Protein AF-A0A9E5BHY2-F1 (afdb_monomer_lite)

pLDDT: mean 77.42, std 22.03, range [30.56, 96.19]

Radius of gyration: 25.07 Å; chains: 1; bounding box: 53×43×64 Å

Structure (mmCIF, N/CA/C/O backbone):
data_AF-A0A9E5BHY2-F1
#
_entry.id   AF-A0A9E5BHY2-F1
#
loop_
_atom_site.group_PDB
_atom_site.id
_atom_site.type_symbol
_atom_site.label_atom_id
_atom_site.label_alt_id
_atom_site.label_comp_id
_atom_site.label_asym_id
_atom_site.label_entity_id
_atom_site.label_seq_id
_atom_site.pdbx_PDB_ins_code
_atom_site.Cartn_x
_atom_site.Cartn_y
_atom_site.Cartn_z
_atom_site.occupancy
_atom_site.B_iso_or_equiv
_atom_site.auth_seq_id
_atom_site.auth_comp_id
_atom_site.auth_asym_id
_atom_site.auth_atom_id
_atom_site.pdbx_PDB_model_num
ATOM 1 N N . MET A 1 1 ? -14.371 21.793 -14.190 1.00 43.41 1 MET A N 1
ATOM 2 C CA . MET A 1 1 ? -15.476 21.788 -13.202 1.00 43.41 1 MET A CA 1
ATOM 3 C C . MET A 1 1 ? -15.211 20.558 -12.349 1.00 43.41 1 MET A C 1
ATOM 5 O O . MET A 1 1 ? -15.677 19.486 -12.686 1.00 43.41 1 MET A O 1
ATOM 9 N N . ASP A 1 2 ? -14.352 20.669 -11.331 1.00 54.88 2 ASP A N 1
ATOM 10 C CA . ASP A 1 2 ? -13.730 19.491 -10.690 1.00 54.88 2 ASP A CA 1
ATOM 11 C C . ASP A 1 2 ? -13.594 19.682 -9.175 1.00 54.88 2 ASP A C 1
ATOM 13 O O . ASP A 1 2 ? -12.519 19.502 -8.609 1.00 54.88 2 ASP A O 1
ATOM 17 N N . LYS A 1 3 ? -14.664 20.122 -8.500 1.00 54.53 3 LYS A N 1
ATOM 18 C CA . LYS A 1 3 ? -14.617 20.371 -7.049 1.00 54.53 3 LYS A CA 1
ATOM 19 C C . LYS A 1 3 ? -15.221 19.278 -6.167 1.00 54.53 3 LYS A C 1
ATOM 21 O O . LYS A 1 3 ? -14.956 19.299 -4.974 1.00 54.53 3 LYS A O 1
ATOM 26 N N . ASP A 1 4 ? -15.904 18.270 -6.718 1.00 56.66 4 ASP A N 1
ATOM 27 C CA . ASP A 1 4 ? -16.783 17.427 -5.888 1.00 56.66 4 ASP A CA 1
ATOM 28 C C . ASP A 1 4 ? -16.689 15.907 -6.115 1.00 56.66 4 ASP A C 1
ATOM 30 O O . ASP A 1 4 ? -17.586 15.174 -5.717 1.00 56.66 4 ASP A O 1
ATOM 34 N N . LYS A 1 5 ? -15.577 15.365 -6.639 1.00 57.47 5 LYS A N 1
ATOM 35 C CA . LYS A 1 5 ? -15.369 13.892 -6.662 1.00 57.47 5 LYS A CA 1
ATOM 36 C C . LYS A 1 5 ? -15.195 13.261 -5.264 1.00 57.47 5 LYS A C 1
ATOM 38 O O . LYS A 1 5 ? -14.965 12.064 -5.155 1.00 57.47 5 LYS A O 1
ATOM 43 N N . ASN A 1 6 ? -15.285 14.058 -4.196 1.00 55.06 6 ASN A N 1
ATOM 44 C CA . ASN A 1 6 ? -14.973 13.654 -2.825 1.00 55.06 6 ASN A CA 1
ATOM 45 C C . ASN A 1 6 ? -16.143 13.841 -1.834 1.00 55.06 6 ASN A C 1
ATOM 47 O O . ASN A 1 6 ? -15.963 13.612 -0.640 1.00 55.06 6 ASN A O 1
ATOM 51 N N . GLN A 1 7 ? -17.328 14.257 -2.298 1.00 57.56 7 GLN A N 1
ATOM 52 C CA . GLN A 1 7 ? -18.507 14.510 -1.445 1.00 57.56 7 GLN A CA 1
ATOM 53 C C . GLN A 1 7 ? -19.189 13.221 -0.936 1.00 57.56 7 GLN A C 1
ATOM 55 O O . GLN A 1 7 ? -20.018 13.283 -0.035 1.00 57.56 7 GLN A O 1
ATOM 60 N N . ASN A 1 8 ? -18.840 12.044 -1.473 1.00 76.50 8 ASN A N 1
ATOM 61 C CA . ASN A 1 8 ? -19.541 10.782 -1.190 1.00 76.50 8 ASN A CA 1
ATOM 62 C C . ASN A 1 8 ? -18.887 9.886 -0.124 1.00 76.50 8 ASN A C 1
ATOM 64 O O . ASN A 1 8 ? -19.438 8.834 0.193 1.00 76.50 8 ASN A O 1
ATOM 68 N N . PHE A 1 9 ? -17.743 10.273 0.444 1.00 86.50 9 PHE A N 1
ATOM 69 C CA . PHE A 1 9 ? -17.091 9.510 1.511 1.00 86.50 9 PHE A CA 1
ATOM 70 C C . PHE A 1 9 ? -17.173 10.239 2.842 1.00 86.50 9 PHE A C 1
ATOM 72 O O . PHE A 1 9 ? -17.012 11.459 2.915 1.00 86.50 9 PHE A O 1
ATOM 79 N N . THR A 1 10 ? -17.332 9.472 3.920 1.00 90.38 10 THR A N 1
ATOM 80 C CA . THR A 1 10 ? -17.055 10.002 5.255 1.00 90.38 10 THR A CA 1
ATOM 81 C C . THR A 1 10 ? -15.588 10.461 5.313 1.00 90.38 10 THR A C 1
ATOM 83 O O . THR A 1 10 ? -14.738 9.881 4.625 1.00 90.38 10 THR A O 1
ATOM 86 N N . PRO A 1 11 ? -15.239 11.465 6.143 1.00 89.44 11 PRO A N 1
ATOM 87 C CA . PRO A 1 11 ? -13.845 11.902 6.305 1.00 89.44 11 PRO A CA 1
ATOM 88 C C . PRO A 1 11 ? -12.899 10.738 6.626 1.00 89.44 11 PRO A C 1
ATOM 90 O O . PRO A 1 11 ? -11.748 10.703 6.200 1.00 89.44 11 PRO A O 1
ATOM 93 N N . ARG A 1 12 ? -13.445 9.752 7.337 1.00 89.50 12 ARG A N 1
ATOM 94 C CA . ARG A 1 12 ? -12.794 8.517 7.733 1.00 89.50 12 ARG A CA 1
ATOM 95 C C . ARG A 1 12 ? -12.497 7.593 6.550 1.00 89.50 12 ARG A C 1
ATOM 97 O O . ARG A 1 12 ? -11.346 7.254 6.302 1.00 89.50 12 ARG A O 1
ATOM 104 N N . ALA A 1 13 ? -13.512 7.289 5.742 1.00 91.69 13 ALA A N 1
ATOM 105 C CA . ALA A 1 13 ? -13.346 6.480 4.535 1.00 91.69 13 ALA A CA 1
ATOM 106 C C . ALA A 1 13 ? -12.380 7.128 3.529 1.00 91.69 13 ALA A C 1
ATOM 108 O O . ALA A 1 13 ? -11.568 6.440 2.917 1.00 91.69 13 ALA A O 1
ATOM 109 N N . ARG A 1 14 ? -12.397 8.461 3.406 1.00 92.06 14 ARG A N 1
ATOM 110 C CA . ARG A 1 14 ? -11.430 9.196 2.578 1.00 92.06 14 ARG A CA 1
ATOM 111 C C . ARG A 1 14 ? -9.990 8.962 3.039 1.00 92.06 14 ARG A C 1
ATOM 113 O O . ARG A 1 14 ? -9.133 8.650 2.216 1.00 92.06 14 ARG A O 1
ATOM 120 N N . LYS A 1 15 ? -9.742 9.055 4.348 1.00 92.62 15 LYS A N 1
ATOM 121 C CA . LYS A 1 15 ? -8.427 8.784 4.941 1.00 92.62 15 LYS A CA 1
ATOM 122 C C . LYS A 1 15 ? -7.959 7.358 4.639 1.00 92.62 15 LYS A C 1
ATOM 124 O O . LYS A 1 15 ? -6.807 7.173 4.269 1.00 92.62 15 LYS A O 1
ATOM 129 N N . VAL A 1 16 ? -8.840 6.362 4.733 1.00 95.06 16 VAL A N 1
ATOM 130 C CA . VAL A 1 16 ? -8.514 4.964 4.391 1.00 95.06 16 VAL A CA 1
ATOM 131 C C . VAL A 1 16 ? -8.070 4.827 2.936 1.00 95.06 16 VAL A C 1
ATOM 133 O O . VAL A 1 16 ? -7.062 4.180 2.670 1.00 95.06 16 VAL A O 1
ATOM 136 N N . VAL A 1 17 ? -8.771 5.463 1.994 1.00 94.38 17 VAL A N 1
ATOM 137 C CA . VAL A 1 17 ? -8.402 5.428 0.567 1.00 94.38 17 VAL A CA 1
ATOM 138 C C . VAL A 1 17 ? -7.042 6.096 0.324 1.00 94.38 17 VAL A C 1
ATOM 140 O O . VAL A 1 17 ? -6.229 5.593 -0.453 1.00 94.38 17 VAL A O 1
ATOM 143 N N . GLU A 1 18 ? -6.754 7.203 1.010 1.00 94.62 18 GLU A N 1
ATOM 144 C CA . GLU A 1 18 ? -5.441 7.858 0.956 1.00 94.62 18 GLU A CA 1
ATOM 145 C C . GLU A 1 18 ? -4.331 6.961 1.525 1.00 94.62 18 GLU A C 1
ATOM 147 O O . GLU A 1 18 ? -3.263 6.834 0.918 1.00 94.62 18 GLU A O 1
ATOM 152 N N . LEU A 1 19 ? -4.594 6.292 2.653 1.00 95.81 19 LEU A N 1
ATOM 153 C CA . LEU A 1 19 ? -3.676 5.326 3.254 1.00 95.81 19 LEU A CA 1
ATOM 154 C C . LEU A 1 19 ? -3.427 4.144 2.312 1.00 95.81 19 LEU A C 1
ATOM 156 O O . LEU A 1 19 ? -2.268 3.817 2.072 1.00 95.81 19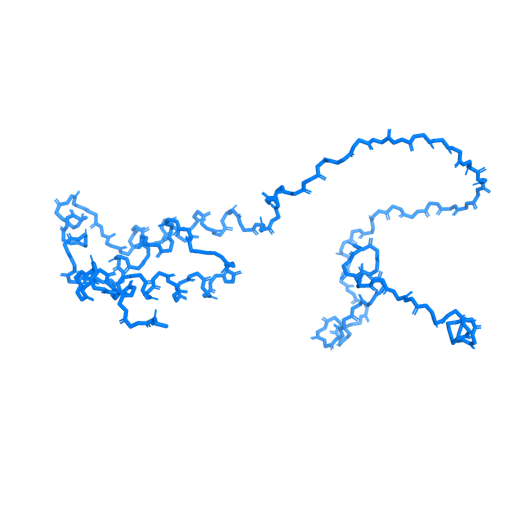 LEU A O 1
ATOM 160 N N . ALA A 1 20 ? -4.470 3.580 1.706 1.00 95.81 20 ALA A N 1
ATOM 161 C CA . ALA A 1 20 ? -4.363 2.495 0.734 1.00 95.81 20 ALA A CA 1
ATOM 162 C C . ALA A 1 20 ? -3.494 2.886 -0.467 1.00 95.81 20 ALA A C 1
ATOM 164 O O . ALA A 1 20 ? -2.579 2.162 -0.853 1.00 95.81 20 ALA A O 1
ATOM 165 N N . ARG A 1 21 ? -3.694 4.092 -1.009 1.00 95.88 21 ARG A N 1
ATOM 166 C CA . ARG A 1 21 ? -2.845 4.616 -2.085 1.00 95.88 21 ARG A CA 1
ATOM 167 C C . ARG A 1 21 ? -1.388 4.783 -1.650 1.00 95.88 21 ARG A C 1
ATOM 169 O O . ARG A 1 21 ? -0.483 4.598 -2.462 1.00 95.88 21 ARG A O 1
ATOM 176 N N . SER A 1 22 ? -1.154 5.153 -0.390 1.00 95.75 22 SER A N 1
ATOM 177 C CA . SER A 1 22 ? 0.199 5.233 0.164 1.00 95.75 22 SER A CA 1
ATOM 178 C C . SER A 1 22 ? 0.854 3.854 0.293 1.00 95.75 22 SER A C 1
ATOM 180 O O . SER A 1 22 ? 2.041 3.745 0.006 1.00 95.75 22 SER A O 1
ATOM 182 N N . GLU A 1 23 ? 0.094 2.812 0.652 1.00 93.94 23 GLU A N 1
ATOM 183 C CA . GLU A 1 23 ? 0.599 1.435 0.719 1.00 93.94 23 GLU A CA 1
ATOM 184 C C . GLU A 1 23 ? 0.920 0.895 -0.680 1.00 93.94 23 GLU A C 1
ATOM 186 O O . GLU A 1 23 ? 2.030 0.423 -0.888 1.00 93.94 23 GLU A O 1
ATOM 191 N N . ALA A 1 24 ? 0.047 1.085 -1.677 1.00 94.19 24 ALA A N 1
ATOM 192 C CA . ALA A 1 24 ? 0.331 0.671 -3.060 1.00 94.19 24 ALA A CA 1
ATOM 193 C C . ALA A 1 24 ? 1.649 1.251 -3.596 1.00 94.19 24 ALA A C 1
ATOM 195 O O . ALA A 1 24 ? 2.474 0.545 -4.168 1.00 94.19 24 ALA A O 1
ATOM 196 N N . ARG A 1 25 ? 1.907 2.535 -3.317 1.00 92.94 25 ARG A N 1
ATOM 197 C CA . ARG A 1 25 ? 3.172 3.188 -3.685 1.00 92.94 25 ARG A CA 1
ATOM 198 C C . ARG A 1 25 ? 4.385 2.621 -2.951 1.00 92.94 25 ARG A C 1
ATOM 200 O O . ARG A 1 25 ? 5.465 2.611 -3.528 1.00 92.94 25 ARG A O 1
ATOM 207 N N . ARG A 1 26 ? 4.229 2.190 -1.696 1.00 90.94 26 ARG A N 1
ATOM 208 C CA . ARG A 1 26 ? 5.310 1.574 -0.906 1.00 90.94 26 ARG A CA 1
ATOM 209 C C . ARG A 1 26 ? 5.695 0.195 -1.430 1.00 90.94 26 ARG A C 1
ATOM 211 O O . ARG A 1 26 ? 6.860 -0.159 -1.321 1.00 90.94 26 ARG A O 1
ATOM 218 N N . PHE A 1 27 ? 4.739 -0.532 -2.005 1.00 88.81 27 PHE A N 1
ATOM 219 C CA . PHE A 1 27 ? 4.965 -1.823 -2.662 1.00 88.81 27 PHE A CA 1
ATOM 220 C C . PHE A 1 27 ? 5.281 -1.698 -4.156 1.00 88.81 27 PHE A C 1
ATOM 222 O O . PHE A 1 27 ? 5.334 -2.703 -4.850 1.00 88.81 27 PHE A O 1
ATOM 229 N N . ASN A 1 28 ? 5.497 -0.479 -4.670 1.00 89.44 28 ASN A N 1
ATOM 230 C CA . ASN A 1 28 ? 5.738 -0.232 -6.095 1.00 89.44 28 ASN A CA 1
ATOM 231 C C . ASN A 1 28 ? 4.635 -0.793 -7.019 1.00 89.44 28 ASN A C 1
ATOM 233 O O . ASN A 1 28 ? 4.871 -1.044 -8.198 1.00 89.44 28 ASN A O 1
ATOM 237 N N . HIS A 1 29 ? 3.411 -0.928 -6.507 1.00 90.94 29 HIS A N 1
ATOM 238 C CA . HIS A 1 29 ? 2.256 -1.337 -7.292 1.00 90.94 29 HIS A CA 1
ATOM 239 C C . HIS A 1 29 ? 1.657 -0.129 -8.024 1.00 90.94 29 HIS A C 1
ATOM 241 O O 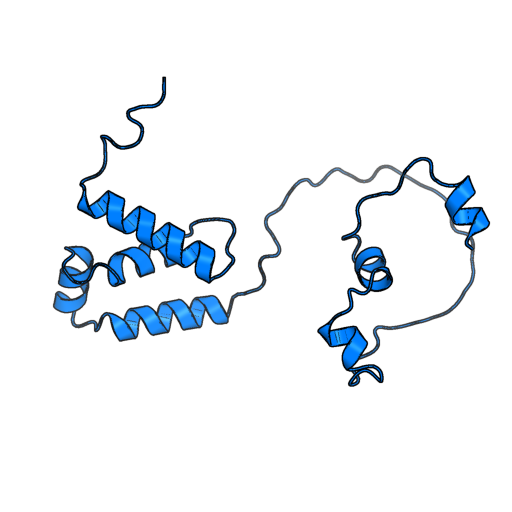. HIS A 1 29 ? 1.412 0.935 -7.442 1.00 90.94 29 HIS A O 1
ATOM 247 N N . ASN A 1 30 ? 1.409 -0.294 -9.325 1.00 88.69 30 ASN A N 1
ATOM 248 C CA . ASN A 1 30 ? 0.894 0.769 -10.196 1.00 88.69 30 ASN A CA 1
ATOM 249 C C . ASN A 1 30 ? -0.607 1.044 -9.996 1.00 88.69 30 ASN A C 1
ATOM 251 O O . ASN A 1 30 ? -1.111 2.087 -10.419 1.00 88.69 30 ASN A O 1
ATOM 255 N N . TYR A 1 31 ? -1.315 0.137 -9.321 1.00 92.75 31 TYR A N 1
ATOM 256 C CA . TYR A 1 31 ? -2.740 0.227 -9.024 1.00 92.75 31 TYR A CA 1
ATOM 257 C C . TYR A 1 31 ? -3.021 -0.041 -7.539 1.00 92.75 31 TYR A C 1
ATOM 259 O O . TYR A 1 31 ? -2.193 -0.576 -6.805 1.00 92.75 31 TYR A O 1
ATOM 267 N N . VAL A 1 32 ? -4.211 0.357 -7.084 1.00 94.50 32 VAL A N 1
ATOM 268 C CA . VAL A 1 32 ? -4.674 0.105 -5.713 1.00 94.50 32 VAL A CA 1
ATOM 269 C C . VAL A 1 32 ? -5.565 -1.135 -5.714 1.00 94.50 32 VAL A C 1
ATOM 271 O O . VAL A 1 32 ? -6.746 -1.041 -6.038 1.00 94.50 32 VAL A O 1
ATOM 274 N N . GLY A 1 33 ? -4.995 -2.288 -5.365 1.00 93.12 33 GLY A N 1
ATOM 275 C CA . GLY A 1 33 ? -5.737 -3.526 -5.102 1.00 93.12 33 GLY A CA 1
ATOM 276 C C . GLY A 1 33 ? -6.422 -3.589 -3.726 1.00 93.12 33 GLY A C 1
ATOM 277 O O . GLY A 1 33 ? -6.315 -2.678 -2.895 1.00 93.12 33 GLY A O 1
ATOM 278 N N . THR A 1 34 ? -7.138 -4.687 -3.481 1.00 95.06 34 THR A N 1
ATOM 279 C CA . THR A 1 34 ? -7.910 -4.941 -2.248 1.00 95.06 34 THR A CA 1
ATOM 280 C C . THR A 1 34 ? -7.040 -5.062 -0.999 1.00 95.06 34 THR A C 1
ATOM 282 O O . THR A 1 34 ? -7.426 -4.615 0.079 1.00 95.06 34 THR A O 1
ATOM 285 N N . GLU A 1 35 ? -5.841 -5.605 -1.154 1.00 94.56 35 GLU A N 1
ATOM 286 C CA . GLU A 1 35 ? -4.800 -5.734 -0.145 1.00 94.56 35 GLU A CA 1
ATOM 287 C C . GLU A 1 35 ? -4.390 -4.369 0.411 1.00 94.56 35 GLU A C 1
ATOM 289 O O . GLU A 1 35 ? -4.309 -4.183 1.621 1.00 94.56 35 GLU A O 1
ATOM 294 N N . HIS A 1 36 ? -4.234 -3.365 -0.452 1.00 96.00 36 HIS A N 1
ATOM 295 C CA . HIS A 1 36 ? -3.861 -2.021 -0.037 1.00 96.00 36 HIS A CA 1
ATOM 296 C C . HIS A 1 36 ? -5.004 -1.352 0.713 1.00 96.00 36 HIS A C 1
ATOM 298 O O . HIS A 1 36 ? -4.772 -0.619 1.673 1.00 96.00 36 HIS A O 1
ATOM 304 N N . LEU A 1 37 ? -6.245 -1.617 0.292 1.00 95.50 37 LEU A N 1
ATOM 305 C CA . LEU A 1 37 ? -7.427 -1.128 0.987 1.00 95.50 37 LEU A CA 1
ATOM 306 C C . LEU A 1 37 ? -7.527 -1.734 2.390 1.00 95.50 37 LEU A C 1
ATOM 308 O O . LEU A 1 37 ? -7.753 -1.001 3.353 1.00 95.50 37 LEU A O 1
ATOM 312 N N . LEU A 1 38 ? -7.288 -3.041 2.516 1.00 95.25 38 LEU A N 1
ATOM 313 C CA . LEU A 1 38 ? -7.246 -3.733 3.801 1.00 95.25 38 LEU A CA 1
ATOM 314 C C . LEU A 1 38 ? -6.117 -3.196 4.691 1.00 95.25 38 LEU A C 1
ATOM 316 O O . LEU A 1 38 ? -6.369 -2.850 5.842 1.00 95.25 38 LEU A O 1
ATOM 320 N N . LEU A 1 39 ? -4.904 -3.025 4.162 1.00 94.56 39 LEU A N 1
ATOM 321 C CA . LEU A 1 39 ? -3.791 -2.408 4.893 1.00 94.56 39 LEU A CA 1
ATOM 322 C C . LEU A 1 39 ? -4.118 -0.969 5.327 1.00 94.56 39 LEU A C 1
ATOM 324 O O . LEU A 1 39 ? -3.789 -0.567 6.444 1.00 94.56 39 LEU A O 1
ATOM 328 N N . GLY A 1 40 ? -4.816 -0.203 4.484 1.00 94.94 40 GLY A N 1
ATOM 329 C CA . GLY A 1 40 ? -5.319 1.130 4.814 1.00 94.94 40 GLY A CA 1
ATOM 330 C C . GLY A 1 40 ? -6.327 1.120 5.968 1.00 94.94 40 GLY A C 1
ATOM 331 O O . GLY A 1 40 ? -6.251 1.981 6.844 1.00 94.94 40 GLY A O 1
ATOM 332 N N . LEU A 1 41 ? -7.228 0.131 6.003 1.00 94.94 41 LEU A N 1
ATOM 333 C CA . LEU A 1 41 ? -8.194 -0.071 7.089 1.00 94.94 41 LEU A CA 1
ATOM 334 C C . LEU A 1 41 ? -7.509 -0.479 8.399 1.00 94.94 41 LEU A C 1
ATOM 336 O O . LEU A 1 41 ? -7.829 0.081 9.443 1.00 94.94 41 LEU A O 1
ATOM 340 N N . LEU A 1 42 ? -6.549 -1.408 8.353 1.00 94.00 42 LEU A N 1
ATOM 341 C CA . LEU A 1 42 ? -5.786 -1.851 9.530 1.00 94.00 42 LEU A CA 1
ATOM 342 C C . LEU A 1 42 ? -4.947 -0.716 10.130 1.00 94.00 42 LEU A C 1
ATOM 344 O O . LEU A 1 42 ? -4.795 -0.612 11.347 1.00 94.00 42 LEU A O 1
ATOM 348 N N . ARG A 1 43 ? -4.419 0.166 9.274 1.00 91.94 43 ARG A N 1
ATOM 349 C CA . ARG A 1 43 ? -3.654 1.345 9.692 1.00 91.94 43 ARG A CA 1
ATOM 350 C C . ARG A 1 43 ? -4.530 2.407 10.358 1.00 91.94 43 ARG A C 1
ATOM 352 O O . ARG A 1 43 ? -4.022 3.216 11.136 1.00 91.94 43 ARG A O 1
ATOM 359 N N . GLU A 1 44 ? -5.834 2.402 10.098 1.00 92.25 44 GLU A N 1
ATOM 360 C CA . GLU A 1 44 ? -6.804 3.194 10.844 1.00 92.25 44 GLU A CA 1
ATOM 361 C C . GLU A 1 44 ? -7.329 2.431 12.076 1.00 92.25 44 GLU A C 1
ATOM 363 O O . GLU A 1 44 ? -8.474 1.984 12.120 1.00 92.25 44 GLU A O 1
ATOM 368 N N . GLN A 1 45 ? -6.486 2.322 13.108 1.00 84.81 45 GLN A N 1
ATOM 369 C CA . GLN A 1 45 ? -6.737 1.502 14.308 1.00 84.81 45 GLN A CA 1
ATOM 370 C C . GLN A 1 45 ? -8.029 1.851 15.064 1.00 84.81 45 GLN A C 1
ATOM 372 O O . GLN A 1 45 ? -8.675 0.972 15.622 1.00 84.81 45 GLN A O 1
ATOM 377 N N . ASP A 1 46 ? -8.448 3.117 15.042 1.00 86.56 46 ASP A N 1
ATOM 378 C CA . ASP A 1 46 ? -9.670 3.566 15.722 1.00 86.56 46 ASP A CA 1
ATOM 379 C C . ASP A 1 46 ? -10.952 3.320 14.889 1.00 86.56 46 ASP A C 1
ATOM 381 O O . ASP A 1 46 ? -12.048 3.755 15.267 1.00 86.56 46 ASP A O 1
ATOM 385 N N . GLY A 1 47 ? -10.817 2.761 13.681 1.00 88.56 47 GLY A N 1
ATOM 386 C CA . GLY A 1 47 ? -11.891 2.572 12.709 1.00 88.56 47 GLY A CA 1
ATOM 387 C C . GLY A 1 47 ? -12.862 1.446 13.075 1.00 88.56 47 GLY A C 1
ATOM 388 O O . GLY A 1 47 ? -12.535 0.518 13.809 1.00 88.56 47 GLY A O 1
ATOM 389 N N . VAL A 1 48 ? -14.068 1.484 12.494 1.00 92.62 48 VAL A N 1
ATOM 390 C CA . VAL A 1 48 ? -15.079 0.424 12.694 1.00 92.62 48 VAL A CA 1
ATOM 391 C C . VAL A 1 48 ? -14.546 -0.937 12.238 1.00 92.62 48 VAL A C 1
ATOM 393 O O . VAL A 1 48 ? -14.762 -1.931 12.918 1.00 92.62 48 VAL A O 1
ATOM 396 N N . ALA A 1 49 ? -13.809 -0.984 11.124 1.00 91.56 49 ALA A N 1
ATOM 397 C CA . ALA A 1 49 ? -13.209 -2.218 10.620 1.00 91.56 49 ALA A CA 1
ATOM 398 C C . ALA A 1 49 ? -12.210 -2.830 11.617 1.00 91.56 49 ALA A C 1
ATOM 400 O O . ALA A 1 49 ? -12.289 -4.021 11.905 1.00 91.56 49 ALA A O 1
ATOM 401 N N . ALA A 1 50 ? -11.325 -2.010 12.192 1.00 91.75 50 ALA A N 1
ATOM 402 C CA . ALA A 1 50 ? -10.377 -2.444 13.212 1.00 91.75 50 ALA A CA 1
ATOM 403 C C . ALA A 1 50 ? -11.099 -2.990 14.455 1.00 91.75 50 ALA A C 1
ATOM 405 O O . ALA A 1 50 ? -10.780 -4.081 14.924 1.00 91.75 50 ALA A O 1
ATOM 406 N N . GLN A 1 51 ? -12.143 -2.297 14.924 1.00 92.69 51 GLN A N 1
ATOM 407 C CA . GLN A 1 51 ? -12.952 -2.759 16.053 1.00 92.69 51 GLN A CA 1
ATOM 408 C C . GLN A 1 51 ? -13.656 -4.093 15.765 1.00 92.69 51 GLN A C 1
ATOM 410 O O . GLN A 1 51 ? -13.701 -4.962 16.632 1.00 92.69 51 GLN A O 1
ATOM 415 N N . VAL A 1 52 ? -14.200 -4.273 14.558 1.00 95.81 52 VAL A N 1
ATOM 416 C CA . VAL A 1 52 ? -14.848 -5.529 14.149 1.00 95.81 52 VAL A CA 1
ATOM 417 C C . VAL A 1 52 ? -13.846 -6.683 14.161 1.00 95.81 52 VAL A C 1
ATOM 419 O O . VAL A 1 52 ? -14.156 -7.730 14.720 1.00 95.81 52 VAL A O 1
ATOM 422 N N . LEU A 1 53 ? -12.642 -6.495 13.614 1.00 93.62 53 LEU A N 1
ATOM 423 C CA . LEU A 1 53 ? -11.601 -7.529 13.611 1.00 93.62 53 LEU A CA 1
ATOM 424 C C . LEU A 1 53 ? -11.166 -7.909 15.032 1.00 93.62 53 LEU A C 1
ATOM 426 O O . LEU A 1 53 ? -11.082 -9.094 15.351 1.00 93.62 53 LEU A O 1
ATOM 430 N N . VAL A 1 54 ? -10.977 -6.920 15.908 1.00 94.12 54 VAL A N 1
ATOM 431 C CA . VAL A 1 54 ? -10.653 -7.158 17.323 1.00 94.12 54 VAL A CA 1
ATOM 432 C C . VAL A 1 54 ? -11.786 -7.902 18.035 1.00 94.12 54 VAL A C 1
ATOM 434 O O . VAL A 1 54 ? -11.528 -8.846 18.779 1.00 94.12 54 VAL A O 1
ATOM 437 N N . ASN A 1 55 ? -13.046 -7.543 17.773 1.00 95.88 55 ASN A N 1
ATOM 438 C CA . ASN A 1 55 ? -14.209 -8.226 18.349 1.00 95.88 55 ASN A CA 1
ATOM 439 C C . ASN A 1 55 ? -14.347 -9.681 17.864 1.00 95.88 55 ASN A C 1
ATOM 441 O O . ASN A 1 55 ? -14.914 -10.506 18.575 1.00 95.88 55 ASN A O 1
ATOM 445 N N . LEU A 1 56 ? -13.825 -10.001 16.677 1.00 96.19 56 LEU A N 1
ATOM 446 C CA . LEU A 1 56 ? -13.726 -11.368 16.158 1.00 96.19 56 LEU A CA 1
ATOM 447 C C . LEU A 1 56 ? -12.527 -12.145 16.735 1.00 96.19 56 LEU A C 1
ATOM 449 O O . LEU A 1 56 ? -12.323 -13.301 16.375 1.00 96.19 56 LEU A O 1
ATOM 453 N N . GLY A 1 57 ? -11.750 -11.538 17.637 1.00 95.06 57 GLY A N 1
ATOM 454 C CA . GLY A 1 57 ? -10.606 -12.166 18.298 1.00 95.06 57 GLY A CA 1
ATOM 455 C C . GLY A 1 57 ? -9.302 -12.102 17.501 1.00 95.06 57 GLY A C 1
ATOM 456 O O . GLY A 1 57 ? -8.354 -12.802 17.849 1.00 95.06 57 GLY A O 1
ATOM 457 N N . LEU A 1 58 ? -9.235 -11.278 16.452 1.00 95.69 58 LEU A N 1
ATOM 458 C CA . LEU A 1 58 ? -8.038 -11.119 15.625 1.00 95.69 58 LEU A CA 1
ATOM 459 C C . LEU A 1 58 ? -7.166 -9.970 16.137 1.00 95.69 58 LEU A C 1
ATOM 461 O O . LEU A 1 58 ? -7.668 -8.900 16.491 1.00 95.69 58 LEU A O 1
ATOM 465 N N . LYS A 1 59 ? -5.842 -10.153 16.112 1.00 95.00 59 LYS A N 1
ATOM 466 C CA . LYS A 1 59 ? -4.899 -9.047 16.322 1.00 95.00 59 LYS A CA 1
ATOM 467 C C . LYS A 1 59 ? -4.592 -8.382 14.986 1.00 95.00 59 LYS A C 1
ATOM 469 O O . LYS A 1 59 ? -4.230 -9.052 14.025 1.00 95.00 59 LYS A O 1
ATOM 474 N N . LEU A 1 60 ? -4.694 -7.055 14.933 1.00 93.56 60 LEU A N 1
ATOM 475 C CA . LEU A 1 60 ? -4.496 -6.295 13.690 1.00 93.56 60 LEU A CA 1
ATOM 476 C C . LEU A 1 60 ? -3.104 -6.509 13.078 1.00 93.56 60 LEU A C 1
ATOM 478 O O . LEU A 1 60 ? -2.986 -6.554 11.857 1.00 93.56 60 LEU A O 1
ATOM 482 N N . GLU A 1 61 ? -2.072 -6.671 13.912 1.00 93.31 61 GLU A N 1
ATOM 483 C CA . GLU A 1 61 ? -0.707 -6.909 13.429 1.00 93.31 61 GLU A CA 1
ATOM 484 C C . GLU A 1 61 ? -0.561 -8.292 12.781 1.00 93.31 61 GLU A C 1
ATOM 486 O O . GLU A 1 61 ? 0.048 -8.396 11.727 1.00 93.31 61 GLU A O 1
ATOM 491 N N . GLU A 1 62 ? -1.200 -9.328 13.333 1.00 94.88 62 GLU A N 1
ATOM 492 C CA . GLU A 1 62 ? -1.176 -10.682 12.753 1.00 94.88 62 GLU A CA 1
ATOM 493 C C . GLU A 1 62 ? -1.838 -10.693 11.365 1.00 94.88 62 GLU A C 1
ATOM 495 O O . GLU A 1 62 ? -1.298 -11.253 10.416 1.00 94.88 62 GLU A O 1
ATOM 500 N N . VAL A 1 63 ? -2.976 -10.001 11.213 1.00 94.50 63 VAL A N 1
ATOM 501 C CA . VAL A 1 63 ? -3.644 -9.853 9.906 1.00 94.50 63 VAL A CA 1
ATOM 502 C C . VAL A 1 63 ? -2.748 -9.106 8.919 1.00 94.50 63 VAL A C 1
ATOM 504 O O . VAL A 1 63 ? -2.687 -9.450 7.741 1.00 94.50 63 VAL A O 1
ATOM 507 N N . ARG A 1 64 ? -2.047 -8.071 9.388 1.00 93.19 64 ARG A N 1
ATOM 508 C CA . ARG A 1 64 ? -1.134 -7.291 8.556 1.00 93.19 64 ARG A CA 1
ATOM 509 C C . ARG A 1 64 ? 0.030 -8.141 8.061 1.00 93.19 64 ARG A C 1
ATOM 511 O O . ARG A 1 64 ? 0.317 -8.104 6.870 1.00 93.19 64 ARG A O 1
ATOM 518 N N . GLU A 1 65 ? 0.683 -8.884 8.949 1.00 94.00 65 GLU A N 1
ATOM 519 C CA . GLU A 1 65 ? 1.781 -9.786 8.594 1.00 94.00 65 GLU A CA 1
ATOM 520 C C . GLU A 1 65 ? 1.334 -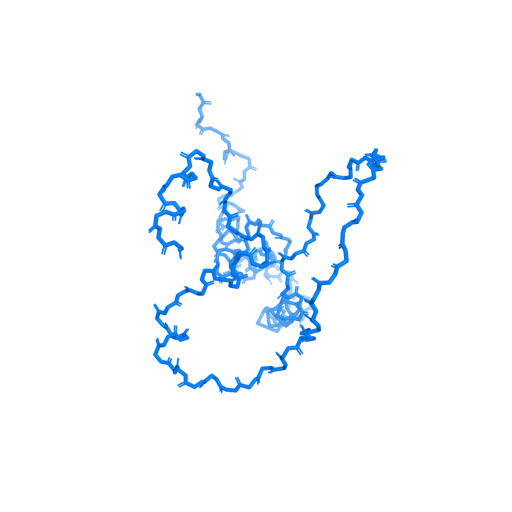10.833 7.573 1.00 94.00 65 GLU A C 1
ATOM 522 O O . GLU A 1 65 ? 2.027 -11.046 6.581 1.00 94.00 65 GLU A O 1
ATOM 527 N N . GLU A 1 66 ? 0.141 -11.405 7.741 1.00 94.00 66 GLU A N 1
ATOM 528 C CA . GLU A 1 66 ? -0.394 -12.389 6.798 1.00 94.00 66 GLU A CA 1
ATOM 529 C C . GLU A 1 66 ? -0.611 -11.799 5.397 1.00 94.00 66 GLU A C 1
ATOM 531 O O . GLU A 1 66 ? -0.211 -12.391 4.394 1.00 94.00 66 GLU A O 1
ATOM 536 N N . VAL A 1 67 ? -1.170 -10.587 5.307 1.00 92.88 67 VAL A N 1
ATOM 537 C CA . VAL A 1 67 ? -1.330 -9.888 4.020 1.00 92.88 67 VAL A CA 1
ATOM 538 C C . VAL A 1 67 ? 0.028 -9.616 3.370 1.00 92.88 67 VAL A C 1
ATOM 540 O O . VAL A 1 67 ? 0.168 -9.783 2.161 1.00 92.88 67 VAL A O 1
ATOM 543 N N . LEU A 1 68 ? 1.038 -9.225 4.152 1.00 90.38 68 LEU A N 1
ATOM 544 C CA . LEU A 1 68 ? 2.391 -8.981 3.643 1.00 90.38 68 LEU A CA 1
ATOM 545 C C . LEU A 1 68 ? 3.076 -10.264 3.166 1.00 90.38 68 LEU A C 1
ATOM 547 O O . LEU A 1 68 ? 3.761 -10.232 2.145 1.00 90.38 68 LEU A O 1
ATOM 551 N N . ASN A 1 69 ? 2.866 -11.384 3.858 1.00 90.81 69 ASN A N 1
ATOM 552 C CA . ASN A 1 69 ? 3.381 -12.688 3.445 1.00 90.81 69 ASN A CA 1
ATOM 553 C C . ASN A 1 69 ? 2.806 -13.102 2.088 1.00 90.81 69 ASN A C 1
ATOM 555 O O . ASN A 1 69 ? 3.553 -13.525 1.206 1.00 90.81 69 ASN A O 1
ATOM 559 N N . LEU A 1 70 ? 1.498 -12.920 1.892 1.00 88.12 70 LEU A N 1
ATOM 560 C CA . LEU A 1 70 ? 0.841 -13.196 0.613 1.00 88.12 70 LEU A CA 1
ATOM 561 C C . LEU A 1 70 ? 1.341 -12.266 -0.501 1.00 88.12 70 LEU A C 1
ATOM 563 O O . LEU A 1 70 ? 1.544 -12.715 -1.626 1.00 88.12 70 LEU A O 1
ATOM 567 N N . LEU A 1 71 ? 1.599 -10.995 -0.183 1.00 83.44 71 LEU A N 1
ATOM 568 C CA . LEU A 1 71 ? 2.127 -10.027 -1.144 1.00 83.44 71 LEU A CA 1
ATOM 569 C C . LEU A 1 71 ? 3.567 -10.333 -1.566 1.00 83.44 71 LEU A C 1
ATOM 571 O O . LEU A 1 71 ? 3.894 -10.264 -2.747 1.00 83.44 71 LEU A O 1
ATOM 575 N N . GLY A 1 72 ? 4.418 -10.710 -0.611 1.00 71.56 72 GLY A N 1
ATOM 576 C CA . GLY A 1 72 ? 5.800 -11.111 -0.876 1.00 71.56 72 GLY A CA 1
ATOM 577 C C . GLY A 1 72 ? 5.915 -12.447 -1.614 1.00 71.56 72 GLY A C 1
ATOM 578 O O . GLY A 1 72 ? 6.899 -12.671 -2.312 1.00 71.56 72 GLY A O 1
ATOM 579 N N . ALA A 1 73 ? 4.909 -13.318 -1.498 1.00 59.16 73 ALA A N 1
ATOM 580 C CA . ALA A 1 73 ? 4.851 -14.594 -2.207 1.00 59.16 73 ALA A CA 1
ATOM 581 C C . ALA A 1 73 ? 4.331 -14.482 -3.656 1.00 59.16 73 ALA A C 1
ATOM 583 O O . ALA A 1 73 ? 4.502 -15.430 -4.420 1.00 59.16 73 ALA A O 1
ATOM 584 N N . GLY A 1 74 ? 3.711 -13.356 -4.038 1.00 52.06 74 GLY A N 1
ATOM 585 C CA . GLY A 1 74 ? 3.096 -13.140 -5.359 1.00 52.06 74 GLY A CA 1
ATOM 586 C C . GLY A 1 74 ? 3.738 -12.042 -6.217 1.00 52.06 74 GLY A C 1
ATOM 587 O O . GLY A 1 74 ? 3.150 -11.632 -7.211 1.00 52.06 74 GLY A O 1
ATOM 588 N N . GLY A 1 75 ? 4.905 -11.526 -5.824 1.00 43.31 75 GLY A N 1
ATOM 589 C CA . GLY A 1 75 ? 5.524 -10.345 -6.427 1.00 43.31 75 GLY A CA 1
ATOM 590 C C . GLY A 1 75 ? 6.301 -10.604 -7.718 1.00 43.31 75 GLY A C 1
ATOM 591 O O . GLY A 1 75 ? 7.519 -10.462 -7.721 1.00 43.31 75 GLY A O 1
ATOM 592 N N . ASP A 1 76 ? 5.595 -10.909 -8.804 1.00 41.34 76 ASP A N 1
ATOM 593 C CA . ASP A 1 76 ? 6.029 -10.557 -10.160 1.00 41.34 76 ASP A CA 1
ATOM 594 C C . ASP A 1 76 ? 4.847 -9.844 -10.840 1.00 41.34 76 ASP A C 1
ATOM 596 O O . ASP A 1 76 ? 3.848 -10.488 -11.163 1.00 41.34 76 ASP A O 1
ATOM 600 N N . PRO A 1 77 ? 4.876 -8.510 -11.015 1.00 48.28 77 PRO A N 1
ATOM 601 C CA . PRO A 1 77 ? 3.836 -7.789 -11.730 1.00 48.28 77 PRO A CA 1
ATOM 602 C C . PRO A 1 77 ? 4.114 -7.913 -13.229 1.00 4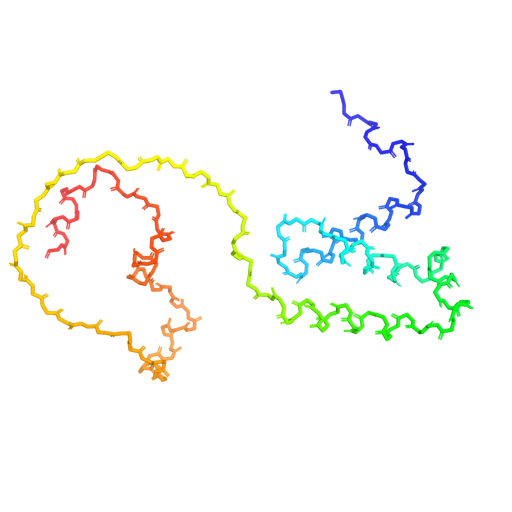8.28 77 PRO A C 1
ATOM 604 O O . PRO A 1 77 ? 4.495 -6.955 -13.899 1.00 48.28 77 PRO A O 1
ATOM 607 N N . SER A 1 78 ? 3.950 -9.116 -13.756 1.00 52.72 78 SER A N 1
ATOM 608 C CA . SER A 1 78 ? 3.788 -9.342 -15.183 1.00 52.72 78 SER A CA 1
ATOM 609 C C . SER A 1 78 ? 2.509 -10.143 -15.370 1.00 52.72 78 SER A C 1
ATOM 611 O O . SER A 1 78 ? 2.177 -10.963 -14.527 1.00 52.72 78 SER A O 1
ATOM 613 N N . GLU A 1 79 ? 1.791 -9.867 -16.457 1.00 48.19 79 GLU A N 1
ATOM 614 C CA . GLU A 1 79 ? 0.522 -10.503 -16.847 1.00 48.19 79 GLU A CA 1
ATOM 615 C C . GLU A 1 79 ? -0.755 -9.761 -16.415 1.00 48.19 79 GLU A C 1
ATOM 617 O O . GLU A 1 79 ? -1.662 -10.311 -15.803 1.00 48.19 79 GLU A O 1
ATOM 622 N N . GLU A 1 80 ? -0.889 -8.513 -16.879 1.00 41.59 80 GLU A N 1
ATOM 623 C CA . GLU A 1 80 ? -2.185 -8.061 -17.401 1.00 41.59 80 GLU A CA 1
ATOM 624 C C . GLU A 1 80 ? -2.075 -7.841 -18.918 1.00 41.59 80 GLU A C 1
ATOM 626 O O . GLU A 1 80 ? -1.517 -6.867 -19.421 1.00 41.59 80 GLU A O 1
ATOM 631 N N . GLU A 1 81 ? -2.578 -8.859 -19.612 1.00 42.75 81 GLU A N 1
ATOM 632 C CA . GLU A 1 81 ? -3.061 -8.948 -20.987 1.00 42.75 81 GLU A CA 1
ATOM 633 C C . GLU A 1 81 ? -3.325 -7.617 -21.716 1.00 42.75 81 GLU A C 1
ATOM 635 O O . GLU A 1 81 ? -4.271 -6.898 -21.397 1.00 42.75 81 GLU A O 1
ATOM 640 N N . GLN A 1 82 ? -2.608 -7.373 -22.822 1.00 37.75 82 GLN A N 1
ATOM 641 C CA . GLN A 1 82 ? -3.149 -6.598 -23.943 1.00 37.75 82 GLN A CA 1
ATOM 642 C C . GLN A 1 82 ? -2.801 -7.237 -25.295 1.00 37.75 82 GLN A C 1
ATOM 644 O O . GLN A 1 82 ? -1.648 -7.323 -25.710 1.00 37.75 82 GLN A O 1
ATOM 649 N N . SER A 1 83 ? -3.877 -7.596 -26.001 1.00 38.50 83 SER A N 1
ATOM 650 C CA . SER A 1 83 ? -4.017 -7.744 -27.457 1.00 38.50 83 SER A CA 1
ATOM 651 C C . SER A 1 83 ? -3.239 -8.861 -28.161 1.00 38.50 83 SER A C 1
ATOM 653 O O . SER A 1 83 ? -2.187 -8.662 -28.759 1.00 38.50 83 SER A O 1
ATOM 655 N N . GLN A 1 84 ? -3.900 -10.018 -28.227 1.00 38.97 84 GLN A N 1
ATOM 656 C CA . GLN A 1 84 ? -3.805 -10.936 -29.358 1.00 38.97 84 GLN A CA 1
ATOM 657 C C . GLN A 1 84 ? -4.217 -10.200 -30.646 1.00 38.97 84 GLN A C 1
ATOM 659 O O . GLN A 1 84 ? -5.365 -9.773 -30.782 1.00 38.97 84 GLN A O 1
ATOM 664 N N . THR A 1 85 ? -3.309 -10.093 -31.610 1.00 37.72 85 THR A N 1
ATOM 665 C CA . THR A 1 85 ? -3.656 -9.974 -33.031 1.00 37.72 85 THR A CA 1
ATOM 666 C C . THR A 1 85 ? -3.151 -11.227 -33.762 1.00 37.72 85 THR A C 1
ATOM 668 O O . THR A 1 85 ? -2.125 -11.786 -33.368 1.00 37.72 85 THR A O 1
ATOM 671 N N . PRO A 1 86 ? -3.886 -11.754 -34.761 1.00 47.47 86 PRO A N 1
ATOM 672 C CA . PRO A 1 86 ? -3.581 -13.053 -35.365 1.00 47.47 86 PRO A CA 1
ATOM 673 C C . PRO A 1 86 ? -2.331 -12.994 -36.263 1.00 47.47 86 PRO A C 1
ATOM 675 O O . PRO A 1 86 ? -2.018 -11.926 -36.790 1.00 47.47 86 PRO A O 1
ATOM 678 N N . PRO A 1 87 ? -1.646 -14.129 -36.503 1.00 45.81 87 PRO A N 1
ATOM 679 C CA . PRO A 1 87 ? -0.469 -14.169 -37.359 1.00 45.81 87 PRO A CA 1
ATOM 680 C C . PRO A 1 87 ? -0.870 -14.294 -38.836 1.00 45.81 87 PRO A C 1
ATOM 682 O O . PRO A 1 87 ? -1.476 -15.287 -39.240 1.00 45.81 87 PRO A O 1
ATOM 685 N N . GLU A 1 88 ? -0.470 -13.326 -39.660 1.00 35.62 88 GLU A N 1
ATOM 686 C CA . GLU A 1 88 ? -0.453 -13.464 -41.119 1.00 35.62 88 GLU A CA 1
ATOM 687 C C . GLU A 1 88 ? 0.985 -13.695 -41.624 1.00 35.62 88 GLU A C 1
ATOM 689 O O . GLU A 1 88 ? 1.846 -12.827 -41.566 1.00 35.62 88 GLU A O 1
ATOM 694 N N . ALA A 1 89 ? 1.199 -14.930 -42.085 1.00 37.44 89 ALA A N 1
ATOM 695 C CA . ALA A 1 89 ? 1.964 -15.369 -43.257 1.00 37.44 89 ALA A CA 1
ATOM 696 C C . ALA A 1 89 ? 3.414 -14.881 -43.554 1.00 37.44 89 ALA A C 1
ATOM 698 O O . ALA A 1 89 ? 3.637 -13.803 -44.083 1.00 37.44 89 ALA A O 1
ATOM 699 N N . GLN A 1 90 ? 4.325 -15.869 -43.465 1.00 34.75 90 GLN A N 1
ATOM 700 C CA . GLN A 1 90 ? 5.251 -16.369 -44.515 1.00 34.75 90 GLN A CA 1
ATOM 701 C C . GLN A 1 90 ? 6.573 -15.639 -44.864 1.00 34.75 90 GLN A C 1
ATOM 703 O O . GLN A 1 90 ? 6.579 -14.525 -45.369 1.00 34.75 90 GLN A O 1
ATOM 708 N N . GLY A 1 91 ? 7.662 -16.431 -44.786 1.00 30.56 91 GLY A N 1
ATOM 709 C CA . GLY A 1 91 ? 8.923 -16.314 -45.550 1.00 30.56 91 GLY A CA 1
ATOM 710 C C . GLY A 1 91 ? 9.986 -15.412 -44.910 1.00 30.56 91 GLY A C 1
ATOM 711 O O . GLY A 1 91 ? 9.659 -14.342 -44.433 1.00 30.56 91 GLY A O 1
ATOM 712 N N . GLU A 1 92 ? 11.278 -15.722 -44.800 1.00 34.12 92 GLU A N 1
ATOM 713 C CA . GLU A 1 92 ? 12.166 -16.762 -45.325 1.00 34.12 92 GLU A CA 1
ATOM 714 C C . GLU A 1 92 ? 13.368 -16.872 -44.355 1.00 34.12 92 GLU A C 1
ATOM 716 O O . GLU A 1 92 ? 13.786 -15.886 -43.748 1.00 34.12 92 GLU A O 1
ATOM 721 N N . GLN A 1 93 ? 13.934 -18.071 -44.195 1.00 37.34 93 GLN A N 1
ATOM 722 C CA . GLN A 1 93 ? 15.179 -18.299 -43.445 1.00 37.34 93 GLN A CA 1
ATOM 723 C C . GLN A 1 93 ? 16.407 -17.949 -44.301 1.00 37.34 93 GLN A C 1
ATOM 725 O O . GLN A 1 93 ? 16.448 -18.330 -45.471 1.00 37.34 93 GLN A O 1
ATOM 730 N N . PRO A 1 94 ? 17.484 -17.429 -43.688 1.00 43.03 94 PRO A N 1
ATOM 731 C CA . PRO A 1 94 ? 18.833 -17.829 -44.065 1.00 43.03 94 PRO A CA 1
ATOM 732 C C . PRO A 1 94 ? 19.559 -18.546 -42.907 1.00 43.03 94 PRO A C 1
ATOM 734 O O . PRO A 1 94 ? 19.303 -18.261 -41.735 1.00 43.03 94 PRO A O 1
ATOM 737 N N . PRO A 1 95 ? 20.458 -19.502 -43.211 1.00 44.66 95 PRO A N 1
ATOM 738 C CA . PRO A 1 95 ? 21.092 -20.351 -42.213 1.00 44.66 95 PRO A CA 1
ATOM 739 C C . PRO A 1 95 ? 22.409 -19.765 -41.686 1.00 44.66 95 PRO A C 1
ATOM 741 O O . PRO A 1 95 ? 23.217 -19.242 -42.450 1.00 44.66 95 PRO A O 1
ATOM 744 N N . GLY A 1 96 ? 22.665 -19.995 -40.395 1.00 36.59 96 GLY A N 1
ATOM 745 C CA . GLY A 1 96 ? 24.003 -19.977 -39.801 1.00 36.59 96 GLY A CA 1
ATOM 746 C C . GLY A 1 96 ? 24.262 -18.828 -38.828 1.00 36.59 96 GLY A C 1
ATOM 747 O O . GLY A 1 96 ? 24.531 -17.713 -39.245 1.00 36.59 96 GLY A O 1
ATOM 748 N N . GLU A 1 97 ? 24.268 -19.121 -37.524 1.00 37.59 97 GLU A N 1
ATOM 749 C CA . GLU A 1 97 ? 25.503 -19.262 -36.730 1.00 37.59 97 GLU A CA 1
ATOM 750 C C . GLU A 1 97 ? 25.240 -19.138 -35.210 1.00 37.59 97 GLU A C 1
ATOM 752 O O . GLU A 1 97 ? 24.994 -18.066 -34.674 1.00 37.59 97 GLU A O 1
ATOM 757 N N . ARG A 1 98 ? 25.431 -20.283 -34.537 1.00 40.34 98 ARG A N 1
ATOM 758 C CA . ARG A 1 98 ? 26.024 -20.480 -33.197 1.00 40.34 98 ARG A CA 1
ATOM 759 C C . ARG A 1 98 ? 25.181 -20.211 -31.938 1.00 40.34 98 ARG A C 1
ATOM 761 O O . ARG A 1 98 ? 24.89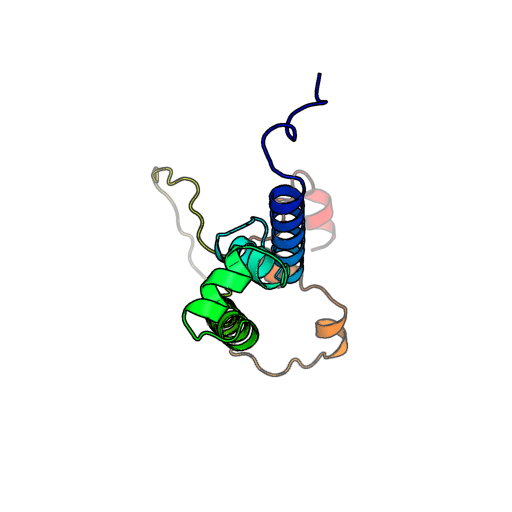4 -19.097 -31.524 1.00 40.34 98 ARG A O 1
ATOM 768 N N . GLU A 1 99 ? 24.919 -21.346 -31.295 1.00 43.94 99 GLU A N 1
ATOM 769 C CA . GLU A 1 99 ? 24.505 -21.620 -29.921 1.00 43.94 99 GLU A CA 1
ATOM 770 C C . GLU A 1 99 ? 25.011 -20.638 -28.848 1.00 43.94 99 GLU A C 1
ATOM 772 O O . GLU A 1 99 ? 26.201 -20.340 -28.741 1.00 43.94 99 GLU A O 1
ATOM 777 N N . GLY A 1 100 ? 24.101 -20.250 -27.953 1.00 34.66 100 GLY A N 1
ATOM 778 C CA . GLY A 1 100 ? 24.408 -19.557 -26.705 1.00 34.66 100 GLY A CA 1
ATOM 779 C C . GLY A 1 100 ? 23.243 -19.677 -25.728 1.00 34.66 100 GLY A C 1
ATOM 780 O O . GLY A 1 100 ? 22.466 -18.743 -25.576 1.00 34.66 100 GLY A O 1
ATOM 781 N N . GLY A 1 101 ? 23.091 -20.851 -25.105 1.00 37.91 101 GLY A N 1
ATOM 782 C CA . GLY A 1 101 ? 22.070 -21.102 -24.080 1.00 37.91 101 GLY A CA 1
ATOM 783 C C . GLY A 1 101 ? 22.178 -20.166 -22.860 1.00 37.91 101 GLY A C 1
ATOM 784 O O . GLY A 1 101 ? 23.199 -19.497 -22.673 1.00 37.91 101 GLY A O 1
ATOM 785 N N . PRO A 1 102 ? 21.144 -20.120 -21.999 1.00 39.91 102 PRO A N 1
ATOM 786 C CA . PRO A 1 102 ? 21.056 -19.154 -20.910 1.00 39.91 102 PRO A CA 1
ATOM 787 C C . PRO A 1 102 ? 22.166 -19.405 -19.885 1.00 39.91 102 PRO A C 1
ATOM 789 O O . PRO A 1 102 ? 22.240 -20.453 -19.233 1.00 39.91 102 PRO A O 1
ATOM 792 N N . ARG A 1 103 ? 23.071 -18.432 -19.754 1.00 46.50 103 ARG A N 1
ATOM 793 C CA . ARG A 1 103 ? 24.168 -18.483 -18.792 1.00 46.50 103 ARG A CA 1
ATOM 794 C C . ARG A 1 103 ? 23.607 -18.214 -17.398 1.00 46.50 103 ARG A C 1
ATOM 796 O O . ARG A 1 103 ? 23.171 -17.111 -17.097 1.00 46.50 103 ARG A O 1
ATOM 803 N N . ARG A 1 104 ? 23.641 -19.247 -16.555 1.00 43.88 104 ARG A N 1
ATOM 804 C CA . ARG A 1 104 ? 23.341 -19.182 -15.117 1.00 43.88 104 ARG A CA 1
ATOM 805 C C . ARG A 1 104 ? 24.131 -18.046 -14.452 1.00 43.88 104 ARG A C 1
ATOM 807 O O . ARG A 1 104 ? 25.291 -17.820 -14.804 1.00 43.88 104 ARG A O 1
ATOM 814 N N . THR A 1 105 ? 23.502 -17.392 -13.479 1.00 46.75 105 THR A N 1
ATOM 815 C CA . THR A 1 105 ? 23.980 -16.259 -12.669 1.00 46.75 105 THR A CA 1
ATOM 816 C C . THR A 1 105 ? 25.297 -16.563 -11.940 1.00 46.75 105 THR A C 1
ATOM 818 O O . THR A 1 105 ? 25.346 -16.911 -10.762 1.00 46.75 105 THR A O 1
ATOM 821 N N . ALA A 1 106 ? 26.416 -16.443 -12.650 1.00 54.72 106 ALA A N 1
ATOM 822 C CA . ALA A 1 106 ? 27.737 -16.376 -12.041 1.00 54.72 106 ALA A CA 1
ATOM 823 C C . ALA A 1 106 ? 27.969 -14.945 -11.537 1.00 54.72 106 ALA A C 1
ATOM 825 O O . ALA A 1 106 ? 27.710 -13.998 -12.277 1.00 54.72 106 ALA A O 1
ATOM 826 N N . LYS A 1 107 ? 28.477 -14.790 -10.303 1.00 58.44 107 LYS A N 1
ATOM 827 C CA . LYS A 1 107 ? 28.911 -13.496 -9.738 1.00 58.44 107 LYS A CA 1
ATOM 828 C C . LYS A 1 107 ? 29.720 -12.735 -10.794 1.00 58.44 107 LYS A C 1
ATOM 830 O O . LYS A 1 107 ? 30.712 -13.277 -11.294 1.00 58.44 107 LYS A O 1
ATOM 835 N N . SER A 1 108 ? 29.266 -11.539 -11.170 1.00 67.19 108 SER A N 1
ATOM 836 C CA . SER A 1 108 ? 29.889 -10.797 -12.261 1.00 67.19 108 SER A CA 1
ATOM 837 C C . SER A 1 108 ? 31.343 -10.476 -11.913 1.00 67.19 108 SER A C 1
ATOM 839 O O . SER A 1 108 ? 31.731 -10.316 -10.752 1.00 67.19 108 SER A O 1
ATOM 841 N N . LYS A 1 109 ? 32.179 -10.378 -12.943 1.00 73.81 109 LYS A N 1
ATOM 842 C CA . LYS A 1 109 ? 33.578 -9.963 -12.793 1.00 73.81 109 LYS A CA 1
ATOM 843 C C . LYS A 1 109 ? 33.706 -8.446 -12.578 1.00 73.81 109 LYS A C 1
ATOM 845 O O . LYS A 1 109 ? 34.825 -7.944 -12.529 1.00 73.81 109 LYS A O 1
ATOM 850 N N . THR A 1 110 ? 32.590 -7.721 -12.473 1.00 80.75 110 THR A N 1
ATOM 851 C CA . THR A 1 110 ? 32.523 -6.256 -12.535 1.00 80.75 110 THR A CA 1
ATOM 852 C C . THR A 1 110 ? 31.536 -5.674 -11.510 1.00 80.75 110 THR A C 1
ATOM 854 O O . THR A 1 110 ? 30.528 -5.086 -11.895 1.00 80.75 110 THR A O 1
ATOM 857 N N . PRO A 1 111 ? 31.839 -5.736 -10.197 1.00 81.69 111 PRO A N 1
ATOM 858 C CA . PRO A 1 111 ? 30.908 -5.305 -9.142 1.00 81.69 111 PRO A CA 1
ATOM 859 C C . PRO A 1 111 ? 30.474 -3.831 -9.217 1.00 81.69 111 PRO A C 1
ATOM 861 O O . PRO A 1 111 ? 29.366 -3.481 -8.814 1.00 81.69 111 PRO A O 1
ATOM 864 N N . ALA A 1 112 ? 31.340 -2.953 -9.735 1.00 85.00 112 ALA A N 1
ATOM 865 C CA . ALA A 1 112 ? 31.020 -1.537 -9.916 1.00 85.00 112 ALA A CA 1
ATOM 866 C C . ALA A 1 112 ? 30.024 -1.294 -11.065 1.00 85.00 112 ALA A C 1
ATOM 868 O O . ALA A 1 112 ? 29.189 -0.399 -10.960 1.00 85.00 112 ALA A O 1
ATOM 869 N N . LEU A 1 113 ? 30.094 -2.089 -12.140 1.00 81.94 113 LEU A N 1
ATOM 870 C CA . LEU A 1 113 ? 29.197 -1.957 -13.289 1.00 81.94 113 LEU A CA 1
ATOM 871 C C . LEU A 1 113 ? 27.785 -2.435 -12.936 1.00 81.94 113 LEU A C 1
ATOM 873 O O . LEU A 1 113 ? 26.827 -1.775 -13.307 1.00 81.94 113 LEU A O 1
ATOM 877 N N . ASP A 1 114 ? 27.658 -3.504 -12.152 1.00 81.38 114 ASP A N 1
ATOM 878 C CA . ASP A 1 114 ? 26.352 -4.013 -11.710 1.00 81.38 114 ASP A CA 1
ATOM 879 C C . ASP A 1 114 ? 25.642 -3.051 -10.747 1.00 81.38 114 ASP A C 1
ATOM 881 O O . ASP A 1 114 ? 24.420 -2.967 -10.730 1.00 81.38 114 ASP A O 1
ATOM 885 N N . SER A 1 115 ? 26.413 -2.338 -9.919 1.00 82.50 115 SER A N 1
ATOM 886 C CA . SER A 1 115 ? 25.854 -1.460 -8.881 1.00 82.50 115 SER A CA 1
ATOM 887 C C . SER A 1 115 ? 25.462 -0.080 -9.414 1.00 82.50 115 SER A C 1
ATOM 889 O O . SER A 1 115 ? 24.578 0.563 -8.854 1.00 82.50 115 SER A O 1
ATOM 891 N N . PHE A 1 116 ? 26.147 0.407 -10.455 1.00 88.81 116 PHE A N 1
ATOM 892 C CA . PHE A 1 116 ? 26.007 1.789 -10.934 1.00 88.81 116 PHE A CA 1
ATOM 893 C C . PHE A 1 116 ? 25.768 1.918 -12.443 1.00 88.81 116 PHE A C 1
ATOM 895 O O . PHE A 1 116 ? 25.475 3.012 -12.922 1.00 88.81 116 PHE A O 1
ATOM 902 N N . GLY A 1 117 ? 25.920 0.837 -13.203 1.00 88.81 117 GLY A N 1
ATOM 903 C CA . GLY A 1 117 ? 25.648 0.786 -14.633 1.00 88.81 117 GLY A CA 1
ATOM 904 C C . GLY A 1 117 ? 24.254 0.242 -14.933 1.00 88.81 117 GLY A C 1
ATOM 905 O O . GLY A 1 117 ? 23.601 -0.367 -14.091 1.00 88.81 117 GLY A O 1
ATOM 906 N N . ARG A 1 118 ? 23.802 0.457 -16.169 1.00 88.69 118 ARG A N 1
ATOM 907 C CA . ARG A 1 118 ? 22.602 -0.172 -16.727 1.00 88.69 118 ARG A CA 1
ATOM 908 C C . ARG A 1 118 ? 23.008 -0.883 -18.012 1.00 88.69 118 ARG A C 1
ATOM 910 O O . ARG A 1 118 ? 23.569 -0.241 -18.901 1.00 88.69 118 ARG A O 1
ATOM 917 N N . ASP A 1 119 ? 22.774 -2.188 -18.101 1.00 91.44 119 ASP A N 1
ATOM 918 C CA . ASP A 1 119 ? 23.167 -2.971 -19.274 1.00 91.44 119 ASP A CA 1
ATOM 919 C C . ASP A 1 119 ? 22.170 -2.758 -20.423 1.00 91.44 119 ASP A C 1
ATOM 921 O O . ASP A 1 119 ? 21.084 -3.329 -20.456 1.00 91.44 119 ASP A O 1
ATOM 925 N N . LEU A 1 120 ? 22.541 -1.915 -21.389 1.00 91.31 120 LEU A N 1
ATOM 926 C CA . LEU A 1 120 ? 21.708 -1.642 -22.564 1.00 91.31 120 LEU A CA 1
ATOM 927 C C . LEU A 1 120 ? 21.567 -2.862 -23.490 1.00 91.31 120 LEU A C 1
ATOM 929 O O . LEU A 1 120 ? 20.586 -2.955 -24.220 1.00 91.31 120 LEU A O 1
ATOM 933 N N . THR A 1 121 ? 22.516 -3.800 -23.466 1.00 91.25 121 THR A N 1
ATOM 934 C CA . THR A 1 121 ? 22.462 -5.016 -24.292 1.00 91.25 121 THR A CA 1
ATOM 935 C C . THR A 1 121 ? 21.414 -5.979 -23.752 1.00 91.25 121 THR A C 1
ATOM 937 O O . THR A 1 121 ? 20.694 -6.608 -24.526 1.00 91.25 121 THR A O 1
ATOM 940 N N . GLU A 1 122 ? 21.322 -6.091 -22.427 1.00 89.56 122 GLU A N 1
ATOM 941 C CA . GLU A 1 122 ? 20.300 -6.890 -21.753 1.00 89.56 122 GLU A CA 1
ATOM 942 C C . GLU A 1 122 ? 18.901 -6.316 -21.995 1.00 89.56 122 GLU A C 1
ATOM 944 O O . GLU A 1 122 ? 18.024 -7.038 -22.463 1.00 89.56 122 GLU A O 1
ATOM 949 N N . LEU A 1 123 ? 18.717 -5.004 -21.813 1.00 91.38 123 LEU A N 1
ATOM 950 C CA . LEU A 1 123 ? 17.437 -4.345 -22.102 1.00 91.38 123 LEU A CA 1
ATOM 951 C C . LEU A 1 123 ? 17.016 -4.503 -23.568 1.00 91.38 123 LEU A C 1
ATOM 953 O O . LEU A 1 123 ? 15.838 -4.706 -23.854 1.00 91.38 123 LEU A O 1
ATOM 957 N N . ALA A 1 124 ? 17.973 -4.436 -24.501 1.00 92.25 124 ALA A N 1
ATOM 958 C CA . ALA A 1 124 ? 17.706 -4.677 -25.915 1.00 92.25 124 ALA A CA 1
ATOM 959 C C . ALA A 1 124 ? 17.239 -6.120 -26.166 1.00 92.25 124 ALA A C 1
ATOM 961 O O . ALA A 1 124 ? 16.297 -6.334 -26.924 1.00 92.25 124 ALA A O 1
ATOM 962 N N . ARG A 1 125 ? 17.869 -7.113 -25.519 1.00 93.00 125 ARG A N 1
ATOM 963 C CA . ARG A 1 125 ? 17.473 -8.530 -25.625 1.00 93.00 125 ARG A CA 1
ATOM 964 C C . ARG A 1 125 ? 16.092 -8.797 -25.037 1.00 93.00 125 ARG A C 1
ATOM 966 O O . ARG A 1 125 ? 15.354 -9.591 -25.609 1.00 93.00 125 ARG A O 1
ATOM 973 N N . ASN A 1 126 ? 15.752 -8.128 -23.939 1.00 93.38 126 ASN A N 1
ATOM 974 C CA . ASN A 1 126 ? 14.443 -8.229 -23.292 1.00 93.38 126 ASN A CA 1
ATOM 975 C C . ASN A 1 126 ? 13.367 -7.376 -23.988 1.00 93.38 126 ASN A C 1
ATOM 977 O O . ASN A 1 126 ? 12.220 -7.373 -23.555 1.00 93.38 126 ASN A O 1
ATOM 981 N N . ASN A 1 127 ? 13.721 -6.667 -25.068 1.00 90.75 127 ASN A N 1
ATOM 982 C CA . ASN A 1 127 ? 12.827 -5.780 -25.810 1.00 90.75 127 ASN A CA 1
ATOM 983 C C . ASN A 1 127 ? 12.221 -4.649 -24.945 1.00 90.75 127 ASN A C 1
ATOM 985 O O . ASN A 1 127 ? 11.113 -4.185 -25.198 1.00 90.75 127 ASN A O 1
ATOM 989 N N . GLU A 1 128 ? 12.963 -4.206 -23.925 1.00 94.06 128 GLU A N 1
ATOM 990 C CA . GLU A 1 128 ? 12.601 -3.108 -23.013 1.00 94.06 128 GLU A CA 1
ATOM 991 C C . GLU A 1 128 ? 13.092 -1.733 -23.504 1.00 94.06 128 GLU A C 1
ATOM 993 O O . GLU A 1 128 ? 12.778 -0.705 -22.903 1.00 94.06 128 GLU A O 1
ATOM 998 N N . LEU A 1 129 ? 13.911 -1.695 -24.562 1.00 92.62 129 LEU A N 1
ATOM 999 C CA . LEU A 1 129 ? 14.343 -0.445 -25.188 1.00 92.62 129 LEU A CA 1
ATOM 1000 C C . LEU A 1 129 ? 13.324 0.030 -26.220 1.00 92.62 129 LEU A C 1
ATOM 1002 O O . LEU A 1 129 ? 12.867 -0.742 -27.061 1.00 92.62 129 LEU A O 1
ATOM 1006 N N . ASP A 1 130 ? 13.064 1.334 -26.222 1.00 93.75 130 ASP A N 1
ATOM 1007 C CA . ASP A 1 130 ? 12.286 1.966 -27.282 1.00 93.75 130 ASP A CA 1
ATOM 1008 C C . ASP A 1 130 ? 12.990 1.833 -28.647 1.00 93.75 130 ASP A C 1
ATOM 1010 O O . ASP A 1 130 ? 14.224 1.928 -28.732 1.00 93.75 130 ASP A O 1
ATOM 1014 N N . PRO A 1 131 ? 12.228 1.664 -29.744 1.00 93.00 131 PRO A N 1
ATOM 1015 C CA . PRO A 1 131 ? 12.801 1.554 -31.076 1.00 93.00 131 PRO A CA 1
ATOM 1016 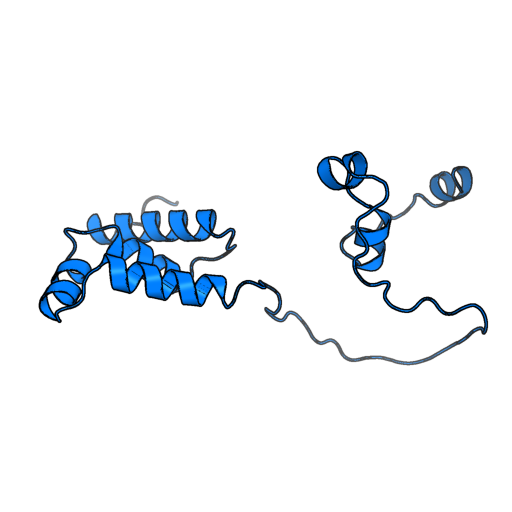C C . PRO A 1 131 ? 13.510 2.852 -31.481 1.00 93.00 131 PRO A C 1
ATOM 1018 O O . PRO A 1 131 ? 12.970 3.954 -31.364 1.00 93.00 131 PRO A O 1
ATOM 1021 N N . VAL A 1 132 ? 14.718 2.721 -32.030 1.00 92.44 132 VAL A N 1
ATOM 1022 C CA . VAL A 1 132 ? 15.486 3.853 -32.564 1.00 92.44 132 VAL A CA 1
ATOM 1023 C C . VAL A 1 132 ? 15.256 3.948 -34.069 1.00 92.44 132 VAL A C 1
ATOM 1025 O O . VAL A 1 132 ? 15.598 3.031 -34.809 1.00 92.44 132 VAL A O 1
ATOM 1028 N N . ILE A 1 133 ? 14.699 5.068 -34.534 1.00 93.50 133 ILE A N 1
ATOM 1029 C CA . ILE A 1 133 ? 14.327 5.280 -35.942 1.00 93.50 133 ILE A CA 1
ATOM 1030 C C . ILE A 1 133 ? 15.176 6.405 -36.547 1.00 93.50 133 ILE A C 1
ATOM 1032 O O . ILE A 1 133 ? 15.394 7.437 -35.911 1.00 93.50 133 ILE A O 1
ATOM 1036 N N . GLY A 1 134 ? 15.635 6.218 -37.791 1.00 92.62 134 GLY A N 1
ATOM 1037 C CA . GLY A 1 134 ? 16.272 7.270 -38.593 1.00 92.62 134 GLY A CA 1
ATOM 1038 C C . GLY A 1 134 ? 17.707 7.620 -38.192 1.00 92.62 134 GLY A C 1
ATOM 1039 O O . GLY A 1 134 ? 18.159 8.719 -38.501 1.00 92.62 134 GLY A O 1
ATOM 1040 N N . ARG A 1 135 ? 18.413 6.711 -37.501 1.00 93.50 135 ARG A N 1
ATOM 1041 C CA . ARG A 1 135 ? 19.817 6.882 -37.068 1.00 93.50 135 ARG A CA 1
ATOM 1042 C C . ARG A 1 135 ? 20.786 5.880 -37.700 1.00 93.50 135 ARG A C 1
ATOM 1044 O O . ARG A 1 135 ? 21.820 5.545 -37.122 1.00 93.50 135 ARG A O 1
ATOM 1051 N N . ASP A 1 136 ? 20.453 5.358 -38.878 1.00 94.12 136 ASP A N 1
ATOM 1052 C CA . ASP A 1 136 ? 21.244 4.311 -39.534 1.00 94.12 136 ASP A CA 1
ATOM 1053 C C . ASP A 1 136 ? 22.668 4.774 -39.878 1.00 94.12 136 ASP A C 1
ATOM 1055 O O . ASP A 1 136 ? 23.615 3.990 -39.798 1.00 94.12 136 ASP A O 1
ATOM 1059 N N . GLN A 1 137 ? 22.842 6.055 -40.235 1.00 95.50 137 GLN A N 1
ATOM 1060 C CA . GLN A 1 137 ? 24.151 6.612 -40.593 1.00 95.50 137 GLN A CA 1
ATOM 1061 C C . GLN A 1 137 ? 25.078 6.704 -39.374 1.00 95.50 137 GLN A C 1
ATOM 1063 O O . GLN A 1 137 ? 26.253 6.350 -39.462 1.00 95.50 137 GLN A O 1
ATOM 1068 N N . GLU A 1 138 ? 24.561 7.146 -38.229 1.00 95.25 138 GLU A N 1
ATOM 1069 C CA . GLU A 1 138 ? 25.307 7.290 -36.979 1.00 95.25 138 GLU A CA 1
ATOM 1070 C C . GLU A 1 138 ? 25.630 5.939 -36.344 1.00 95.25 138 GLU A C 1
ATOM 1072 O O . GLU A 1 138 ? 26.744 5.742 -35.852 1.00 95.25 138 GLU A O 1
ATOM 1077 N N . ILE A 1 139 ? 24.682 4.998 -36.385 1.00 92.19 139 ILE A N 1
ATOM 1078 C CA . ILE A 1 139 ? 24.896 3.635 -35.891 1.00 92.19 139 ILE A CA 1
ATOM 1079 C C . ILE A 1 139 ? 25.992 2.968 -36.725 1.00 92.19 139 ILE A C 1
ATOM 1081 O O . ILE A 1 139 ? 26.990 2.523 -36.165 1.00 92.19 139 ILE A O 1
ATOM 1085 N N . ARG A 1 140 ? 25.884 2.997 -38.061 1.00 92.94 140 ARG A N 1
ATOM 1086 C CA . ARG A 1 140 ? 26.901 2.429 -38.964 1.00 92.94 140 ARG A CA 1
ATOM 1087 C C . ARG A 1 140 ? 28.261 3.125 -38.865 1.00 92.94 140 ARG A C 1
ATOM 1089 O O . ARG A 1 140 ? 29.267 2.520 -39.194 1.00 92.94 140 ARG A O 1
ATOM 1096 N N . ARG A 1 141 ? 28.314 4.393 -38.453 1.00 95.25 141 ARG A N 1
ATOM 1097 C CA . ARG A 1 141 ? 29.586 5.092 -38.209 1.00 95.25 141 ARG A CA 1
ATOM 1098 C C . ARG A 1 141 ? 30.294 4.585 -36.947 1.00 95.25 141 ARG A C 1
ATOM 1100 O O . ARG A 1 141 ? 31.510 4.726 -36.844 1.00 95.25 141 ARG A O 1
ATOM 1107 N N . THR A 1 142 ? 29.525 4.106 -35.974 1.00 89.31 142 THR A N 1
ATOM 1108 C CA . THR A 1 142 ? 30.010 3.737 -34.636 1.00 89.31 142 THR A CA 1
ATOM 1109 C C . THR A 1 142 ? 30.352 2.252 -34.528 1.00 89.31 142 THR A C 1
ATOM 1111 O O . THR A 1 142 ? 31.216 1.890 -33.731 1.00 89.31 142 THR A O 1
ATOM 1114 N N . VAL A 1 143 ? 29.666 1.417 -35.311 1.00 82.69 143 VAL A N 1
ATOM 1115 C CA . VAL A 1 143 ? 29.938 -0.019 -35.487 1.00 82.69 143 VAL A CA 1
ATOM 1116 C C . VAL A 1 143 ? 31.042 -0.213 -36.519 1.00 82.69 143 VAL A C 1
ATOM 1118 O O . VAL A 1 143 ? 31.942 -1.037 -36.252 1.00 82.69 143 VAL A O 1
#

Secondary structure (DSSP, 8-state):
--S-TTTTS-HHHHHHHHHHHHHHHHTT-SS--HHHHHHHHHH-TTSHHHHHHHHTT--HHHHHHHHHHHHHHS----------------------------------S-HHHHHH---HHHHHHTT-SPPP-S-HHHHHHH-

Foldseek 3Di:
DDDPPPVPDDPLLVQLVVQLVVVCVVLVHPDRDPLSSLVSQLVVCVDPVNVVCVVVVHDSVVVNVVSVVVCVVPPDPDDDDDDDDDDDDDDDDDDDDDDDPDDPDDPDPCPPCVVPNDDPVVCVVVVVDDDDPDCPVVVVVVD

Sequence (143 aa):
MDKDKNQNFTPRARKVVELARSEARRFNHNYVGTEHLLLGLLREQDGVAAQVLVNLGLKLEEVREEVLNLLGAGGDPSEEEQSQTPPEAQGEQPPGEREGGPRRTAKSKTPALDSFGRDLTELARNNELDPVIGRDQEIRRTV